Protein AF-A0A924J3D7-F1 (afdb_monomer_lite)

Structure (mmCIF, N/CA/C/O backbone):
data_AF-A0A924J3D7-F1
#
_entry.id   AF-A0A924J3D7-F1
#
loop_
_atom_site.group_PDB
_atom_site.id
_atom_site.type_symbol
_atom_site.label_atom_id
_atom_site.label_alt_id
_atom_site.label_comp_id
_atom_site.label_asym_id
_atom_site.label_entity_id
_atom_site.label_seq_id
_atom_site.pdbx_PDB_ins_code
_atom_site.Cartn_x
_atom_site.Cartn_y
_atom_site.Cartn_z
_atom_site.occupancy
_atom_site.B_iso_or_equiv
_atom_site.auth_seq_id
_atom_site.auth_comp_id
_atom_site.auth_asym_id
_atom_site.auth_atom_id
_atom_site.pdbx_PDB_model_num
ATOM 1 N N . MET A 1 1 ? 37.363 1.532 -34.385 1.00 42.88 1 MET A N 1
ATOM 2 C CA . MET A 1 1 ? 36.791 2.515 -33.432 1.00 42.88 1 MET A CA 1
ATOM 3 C C . MET A 1 1 ? 35.553 1.938 -32.715 1.00 42.88 1 MET A C 1
ATOM 5 O O . MET A 1 1 ? 34.472 2.488 -32.851 1.00 42.88 1 MET A O 1
ATOM 9 N N . SER A 1 2 ? 35.680 0.847 -31.935 1.00 48.34 2 SER A N 1
ATOM 10 C CA . SER A 1 2 ? 34.511 0.148 -31.327 1.00 48.34 2 SER A CA 1
ATOM 11 C C . SER A 1 2 ? 34.515 0.047 -29.794 1.00 48.34 2 SER A C 1
ATOM 13 O O . SER A 1 2 ? 33.622 -0.570 -29.221 1.00 48.34 2 SER A O 1
ATOM 15 N N . LYS A 1 3 ? 35.485 0.655 -29.095 1.00 47.41 3 LYS A N 1
ATOM 16 C CA . LYS A 1 3 ? 35.526 0.645 -27.616 1.00 47.41 3 LYS A CA 1
ATOM 17 C C . LYS A 1 3 ? 34.678 1.751 -26.972 1.00 47.41 3 LYS A C 1
ATOM 19 O O . LYS A 1 3 ? 34.248 1.599 -25.832 1.00 47.41 3 LYS A O 1
ATOM 24 N N . THR A 1 4 ? 34.395 2.834 -27.695 1.00 44.34 4 THR A N 1
ATOM 25 C CA . THR A 1 4 ? 33.701 4.012 -27.146 1.00 44.34 4 THR A CA 1
ATOM 26 C C . THR A 1 4 ? 32.195 3.780 -26.976 1.00 44.34 4 THR A C 1
ATOM 28 O O . THR A 1 4 ? 31.644 4.156 -25.949 1.00 44.34 4 THR A O 1
ATOM 31 N N . ILE A 1 5 ? 31.548 3.071 -27.914 1.00 50.56 5 ILE A N 1
ATOM 32 C CA . ILE A 1 5 ? 30.094 2.792 -27.891 1.00 50.56 5 ILE A CA 1
ATOM 33 C C . ILE A 1 5 ? 29.701 1.815 -26.764 1.00 50.56 5 ILE A C 1
ATOM 35 O O . ILE A 1 5 ? 28.608 1.894 -26.211 1.00 50.56 5 ILE A O 1
ATOM 39 N N . GLN A 1 6 ? 30.592 0.891 -26.393 1.00 49.78 6 GLN A N 1
ATOM 40 C CA . GLN A 1 6 ? 30.366 -0.047 -25.283 1.00 49.78 6 GLN A CA 1
ATOM 41 C C . GLN A 1 6 ? 30.396 0.672 -23.923 1.00 49.78 6 GLN A C 1
ATOM 43 O O . GLN A 1 6 ? 29.559 0.405 -23.062 1.00 49.78 6 GLN A O 1
ATOM 48 N N . ARG A 1 7 ? 31.308 1.642 -23.754 1.00 50.47 7 ARG A N 1
ATOM 49 C CA . ARG A 1 7 ? 31.399 2.469 -22.540 1.00 50.47 7 ARG A CA 1
ATOM 50 C C . ARG A 1 7 ? 30.180 3.373 -22.356 1.00 50.47 7 ARG A C 1
ATOM 52 O O . ARG A 1 7 ? 29.649 3.412 -21.253 1.00 50.47 7 ARG A O 1
ATOM 59 N N . THR A 1 8 ? 29.686 4.020 -23.413 1.00 54.16 8 THR A N 1
ATOM 60 C CA . THR A 1 8 ? 28.488 4.875 -23.323 1.00 54.16 8 THR A CA 1
ATOM 61 C C . THR A 1 8 ? 27.210 4.085 -23.052 1.00 54.16 8 THR A C 1
ATOM 63 O O . THR A 1 8 ? 26.367 4.555 -22.295 1.00 54.16 8 THR A O 1
ATOM 66 N N . LYS A 1 9 ? 27.074 2.858 -23.576 1.00 53.06 9 LYS A N 1
ATOM 67 C CA . LYS A 1 9 ? 25.951 1.966 -23.224 1.00 53.06 9 LYS A CA 1
ATOM 68 C C . LYS A 1 9 ? 25.986 1.549 -21.753 1.00 53.06 9 LYS A C 1
ATOM 70 O O . LYS A 1 9 ? 24.963 1.624 -21.081 1.00 53.06 9 LYS A O 1
ATOM 75 N N . ALA A 1 10 ? 27.154 1.162 -21.240 1.00 56.72 10 ALA A N 1
ATOM 76 C CA . ALA A 1 10 ? 27.317 0.814 -19.828 1.00 56.72 10 ALA A CA 1
ATOM 77 C C . ALA A 1 10 ? 27.065 2.019 -18.903 1.00 56.72 10 ALA A C 1
ATOM 79 O O . ALA A 1 10 ? 26.419 1.878 -17.869 1.00 56.72 10 ALA A O 1
ATOM 80 N N . GLN A 1 11 ? 27.505 3.215 -19.302 1.00 54.62 11 GLN A N 1
ATOM 81 C CA . GLN A 1 11 ? 27.241 4.458 -18.575 1.00 54.62 11 GLN A CA 1
ATOM 82 C C . GLN A 1 11 ? 25.762 4.847 -18.602 1.00 54.62 11 GLN A C 1
ATOM 84 O O . GLN A 1 11 ? 25.239 5.258 -17.575 1.00 54.62 11 GLN A O 1
ATOM 89 N N . ALA A 1 12 ? 25.068 4.667 -19.727 1.00 60.66 12 ALA A N 1
ATOM 90 C CA . ALA A 1 12 ? 23.629 4.903 -19.815 1.00 60.66 12 ALA A CA 1
ATOM 91 C C . ALA A 1 12 ? 22.835 3.913 -18.948 1.00 60.66 12 ALA A C 1
ATOM 93 O O . ALA A 1 12 ? 21.882 4.309 -18.287 1.00 60.66 12 ALA A O 1
ATOM 94 N N . ILE A 1 13 ? 23.254 2.644 -18.891 1.00 65.25 13 ILE A N 1
ATOM 95 C CA . ILE A 1 13 ? 22.653 1.641 -18.003 1.00 65.25 13 ILE A CA 1
ATOM 96 C C . ILE A 1 13 ? 22.890 2.008 -16.537 1.00 65.25 13 ILE A C 1
ATOM 98 O O . ILE A 1 13 ? 21.943 1.987 -15.764 1.00 65.25 13 ILE A O 1
ATOM 102 N N . LEU A 1 14 ? 24.110 2.397 -16.157 1.00 67.06 14 LEU A N 1
ATOM 103 C CA . LEU A 1 14 ? 24.423 2.843 -14.794 1.00 67.06 14 LEU A CA 1
ATOM 104 C C . LEU A 1 14 ? 23.693 4.139 -14.423 1.00 67.06 14 LEU A C 1
ATOM 106 O O . LEU A 1 14 ? 23.248 4.277 -13.289 1.00 67.06 14 LEU A O 1
ATOM 110 N N . PHE A 1 15 ? 23.524 5.062 -15.371 1.00 72.25 15 PHE A N 1
ATOM 111 C CA . PHE A 1 15 ? 22.752 6.287 -15.180 1.00 72.25 15 PHE A CA 1
ATOM 112 C C . PHE A 1 15 ? 21.265 5.985 -14.989 1.00 72.25 15 PHE A C 1
ATOM 114 O O . PHE A 1 15 ? 20.653 6.527 -14.078 1.00 72.25 15 PHE A O 1
ATOM 121 N N . LEU A 1 16 ? 20.694 5.072 -15.780 1.00 64.19 16 LEU A N 1
ATOM 122 C CA . LEU A 1 16 ? 19.322 4.599 -15.590 1.00 64.19 16 LEU A CA 1
ATOM 123 C C . LEU A 1 16 ? 19.167 3.847 -14.265 1.00 64.19 16 LEU A C 1
ATOM 125 O O . LEU A 1 16 ? 18.188 4.066 -13.562 1.00 64.19 16 LEU A O 1
ATOM 129 N N . LEU A 1 17 ? 20.143 3.022 -13.879 1.00 65.31 17 LEU A N 1
ATOM 130 C CA . LEU A 1 17 ? 20.141 2.328 -12.591 1.00 65.31 17 LEU A CA 1
ATOM 131 C C . LEU A 1 17 ? 20.182 3.334 -11.432 1.00 65.31 17 LEU A C 1
ATOM 133 O O . LEU A 1 17 ? 19.396 3.234 -10.495 1.00 65.31 17 LEU A O 1
ATOM 137 N N . GLY A 1 18 ? 21.053 4.340 -11.529 1.00 57.22 18 GLY A N 1
ATOM 138 C CA . GLY A 1 18 ? 21.163 5.432 -10.565 1.00 57.22 18 GLY A CA 1
ATOM 139 C C . GLY A 1 18 ? 19.895 6.281 -10.501 1.00 57.22 18 GLY A C 1
ATOM 140 O O . GLY A 1 18 ? 19.405 6.559 -9.414 1.00 57.22 18 GLY A O 1
ATOM 141 N N . ALA A 1 19 ? 19.302 6.626 -11.643 1.00 62.34 19 ALA A N 1
ATOM 142 C CA . ALA A 1 19 ? 18.056 7.383 -11.718 1.00 62.34 19 ALA A CA 1
ATOM 143 C C . ALA A 1 19 ? 16.849 6.587 -11.196 1.00 62.34 19 ALA A C 1
ATOM 145 O O . ALA A 1 19 ? 15.965 7.170 -10.581 1.00 62.34 19 ALA A O 1
ATOM 146 N N . VAL A 1 20 ? 16.816 5.263 -11.376 1.00 61.81 20 VAL A N 1
ATOM 147 C CA . VAL A 1 20 ? 15.788 4.386 -10.792 1.00 61.81 20 VAL A CA 1
ATOM 148 C C . VAL A 1 20 ? 15.975 4.247 -9.282 1.00 61.81 20 VAL A C 1
ATOM 150 O O . VAL A 1 20 ? 14.988 4.250 -8.554 1.00 61.81 20 VAL A O 1
ATOM 153 N N . LEU A 1 21 ? 17.211 4.184 -8.783 1.00 60.41 21 LEU A N 1
ATOM 154 C CA . LEU A 1 21 ? 17.486 4.151 -7.343 1.00 60.41 21 LEU A CA 1
ATOM 155 C C . LEU A 1 21 ? 17.151 5.491 -6.666 1.00 60.41 21 LEU A C 1
ATOM 157 O O . LEU A 1 21 ? 16.493 5.510 -5.627 1.00 60.41 21 LEU A O 1
ATOM 161 N N . VAL A 1 22 ? 17.531 6.615 -7.280 1.00 55.00 22 VAL A N 1
ATOM 162 C CA . VAL A 1 22 ? 17.249 7.972 -6.774 1.00 55.00 22 VAL A CA 1
ATOM 163 C C . VAL A 1 22 ? 15.767 8.339 -6.952 1.00 55.00 22 VAL A C 1
ATOM 165 O O . VAL A 1 22 ? 15.145 8.878 -6.039 1.00 55.00 22 VAL A O 1
ATOM 168 N N . GLY A 1 23 ? 15.154 7.980 -8.081 1.00 49.12 23 GLY A N 1
ATOM 169 C CA . GLY A 1 23 ? 13.713 8.113 -8.317 1.00 49.12 23 GLY A CA 1
ATOM 170 C C . GLY A 1 23 ? 12.875 7.169 -7.449 1.00 49.12 23 GLY A C 1
ATOM 171 O O . GLY A 1 23 ? 11.779 7.532 -7.030 1.00 49.12 23 GLY A O 1
ATOM 172 N N . GLY A 1 24 ? 13.411 5.999 -7.095 1.00 48.59 24 GLY A N 1
ATOM 173 C CA . GLY A 1 24 ? 12.821 5.065 -6.137 1.00 48.59 24 GLY A CA 1
ATOM 174 C C . GLY A 1 24 ? 12.789 5.616 -4.711 1.00 48.59 24 GLY A C 1
ATOM 175 O O . GLY A 1 24 ? 11.835 5.349 -3.985 1.00 48.59 24 GLY A O 1
ATOM 176 N N . ALA A 1 25 ? 13.763 6.451 -4.333 1.00 49.59 25 ALA A N 1
ATOM 177 C CA . ALA A 1 25 ? 13.761 7.152 -3.050 1.00 49.59 25 ALA A CA 1
ATOM 178 C C . ALA A 1 25 ? 12.709 8.278 -2.994 1.00 49.59 25 ALA A C 1
ATOM 180 O O . ALA A 1 25 ? 12.075 8.468 -1.961 1.00 49.59 25 ALA A O 1
ATOM 181 N N . LEU A 1 26 ? 12.448 8.981 -4.103 1.00 44.66 26 LEU A N 1
ATOM 182 C CA . LEU A 1 26 ? 11.374 9.987 -4.172 1.00 44.66 26 LEU A CA 1
ATOM 183 C C . LEU A 1 26 ? 9.975 9.367 -4.326 1.00 44.66 26 LEU A C 1
ATOM 185 O O . LEU A 1 26 ? 9.010 9.922 -3.806 1.00 44.66 26 LEU A O 1
ATOM 189 N N . GLY A 1 27 ? 9.863 8.189 -4.948 1.00 42.62 27 GLY A N 1
ATOM 190 C CA . GLY A 1 27 ? 8.647 7.367 -4.912 1.00 42.62 27 GLY A CA 1
ATOM 191 C C . GLY A 1 27 ? 8.327 6.820 -3.514 1.00 42.62 27 GLY A C 1
ATOM 192 O O . GLY A 1 27 ? 7.166 6.593 -3.196 1.00 42.62 27 GLY A O 1
ATOM 193 N N . PHE A 1 28 ? 9.338 6.683 -2.651 1.00 43.88 28 PHE A N 1
ATOM 194 C CA . PHE A 1 28 ? 9.190 6.328 -1.234 1.00 43.88 28 PHE A CA 1
ATOM 195 C C . PHE A 1 28 ? 8.713 7.499 -0.356 1.00 43.88 28 PHE A C 1
ATOM 197 O O . PHE A 1 28 ? 8.136 7.281 0.708 1.00 43.88 28 PHE A O 1
ATOM 204 N N . SER A 1 29 ? 8.926 8.740 -0.802 1.00 43.28 29 SER A N 1
ATOM 205 C CA . SER A 1 29 ? 8.598 9.959 -0.048 1.00 43.28 29 SER A CA 1
ATOM 206 C C . SER A 1 29 ? 7.192 10.496 -0.317 1.00 43.28 29 SER A C 1
ATOM 208 O O . SER A 1 29 ? 6.758 11.424 0.368 1.00 43.28 29 SER A O 1
ATOM 210 N N . ALA A 1 30 ? 6.430 9.890 -1.237 1.00 37.78 30 ALA A N 1
ATOM 211 C CA . ALA A 1 30 ? 4.976 10.053 -1.301 1.00 37.78 30 ALA A CA 1
ATOM 212 C C . ALA A 1 30 ? 4.316 9.245 -0.166 1.00 37.78 30 ALA A C 1
ATOM 214 O O . ALA A 1 30 ? 3.534 8.318 -0.357 1.00 37.78 30 ALA A O 1
ATOM 215 N N . ASN A 1 31 ? 4.694 9.597 1.059 1.00 43.84 31 ASN A N 1
ATOM 216 C CA . ASN A 1 31 ? 4.159 9.084 2.299 1.00 43.84 31 ASN A CA 1
ATOM 217 C C . ASN A 1 31 ? 2.689 9.497 2.429 1.00 43.84 31 ASN A C 1
ATOM 219 O O . ASN A 1 31 ? 2.398 10.606 2.872 1.00 43.84 31 ASN A O 1
ATOM 223 N N . ARG A 1 32 ? 1.786 8.607 2.011 1.00 38.66 32 ARG A N 1
ATOM 224 C CA . ARG A 1 32 ? 0.445 8.356 2.571 1.00 38.66 32 ARG A CA 1
ATOM 225 C C . ARG A 1 32 ? -0.202 7.265 1.721 1.00 38.66 32 ARG A C 1
ATOM 227 O O . ARG A 1 32 ? -0.990 7.597 0.849 1.00 38.66 32 ARG A O 1
ATOM 234 N N . THR A 1 33 ? 0.195 6.003 1.927 1.00 41.72 33 THR A N 1
ATOM 235 C CA . THR A 1 33 ? -0.551 4.757 1.588 1.00 41.72 33 THR A CA 1
ATOM 236 C C . THR A 1 33 ? 0.381 3.538 1.476 1.00 41.72 33 THR A C 1
ATOM 238 O O . THR A 1 33 ? 0.298 2.745 0.547 1.00 41.72 33 THR A O 1
ATOM 241 N N . PHE A 1 34 ? 1.228 3.276 2.476 1.00 39.44 34 PHE A N 1
ATOM 242 C CA . PHE A 1 34 ? 1.951 1.989 2.548 1.00 39.44 34 PHE A CA 1
ATOM 243 C C . PHE A 1 34 ? 1.041 0.758 2.788 1.00 39.44 34 PHE A C 1
ATOM 245 O O . PHE A 1 34 ? 1.539 -0.346 2.983 1.00 39.44 34 PHE A O 1
ATOM 252 N N . ASP A 1 35 ? -0.286 0.922 2.745 1.00 42.75 35 ASP A N 1
ATOM 253 C CA . ASP A 1 35 ? -1.274 -0.160 2.849 1.00 42.75 35 ASP A CA 1
ATOM 254 C C . ASP A 1 35 ? -2.172 -0.271 1.598 1.00 42.75 35 ASP A C 1
ATOM 256 O O . ASP A 1 35 ? -3.056 -1.126 1.534 1.00 42.75 35 ASP A O 1
ATOM 260 N N . GLN A 1 36 ? -1.938 0.555 0.570 1.00 42.16 36 GLN A N 1
ATOM 261 C CA . GLN A 1 36 ? -2.616 0.407 -0.712 1.00 42.16 36 GLN A CA 1
ATOM 262 C C . GLN A 1 36 ? -1.772 -0.536 -1.560 1.00 42.16 36 GLN A C 1
ATOM 264 O O . GLN A 1 36 ? -0.812 -0.143 -2.216 1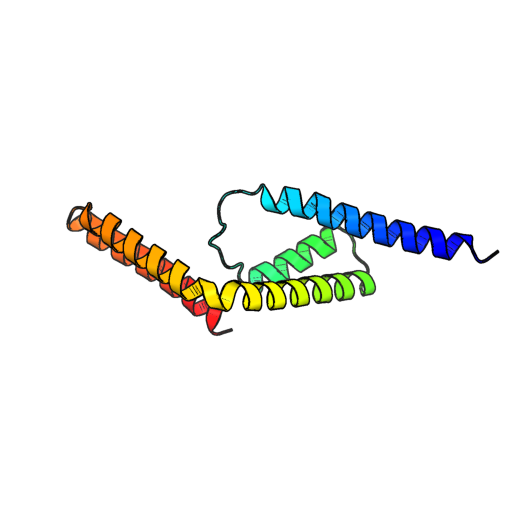.00 42.16 36 GLN 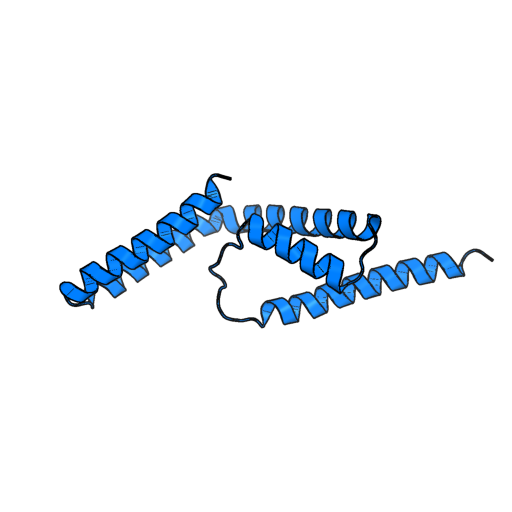A O 1
ATOM 269 N N . ARG A 1 37 ? -2.107 -1.827 -1.482 1.00 48.25 37 ARG A N 1
ATOM 270 C CA . ARG A 1 37 ? -1.728 -2.807 -2.502 1.00 48.25 37 ARG A CA 1
ATOM 271 C C . ARG A 1 37 ? -2.153 -2.205 -3.842 1.00 48.25 37 ARG A C 1
ATOM 273 O O . ARG A 1 37 ? -3.344 -2.192 -4.141 1.00 48.25 37 ARG A O 1
ATOM 280 N N . GLU A 1 38 ? -1.213 -1.601 -4.566 1.00 47.88 38 GLU A N 1
ATOM 281 C CA . GLU A 1 38 ? -1.515 -0.930 -5.827 1.00 47.88 38 GLU A CA 1
ATOM 282 C C . GLU A 1 38 ? -2.205 -1.940 -6.744 1.00 47.88 38 GLU A C 1
ATOM 284 O O . GLU A 1 38 ? -1.703 -3.046 -6.965 1.00 47.88 38 GLU A O 1
ATOM 289 N N . GLN A 1 39 ? -3.403 -1.587 -7.209 1.00 48.69 39 GLN A N 1
ATOM 290 C CA . GLN A 1 39 ? -4.228 -2.472 -8.020 1.00 48.69 39 GLN A CA 1
ATOM 291 C C . GLN A 1 39 ? -3.431 -2.933 -9.251 1.00 48.69 39 GLN A C 1
ATOM 293 O O . GLN A 1 39 ? -2.680 -2.135 -9.806 1.00 48.69 39 GLN A O 1
ATOM 298 N N . PRO A 1 40 ? -3.632 -4.149 -9.786 1.00 47.91 40 PRO A N 1
ATOM 299 C CA . PRO A 1 40 ? -3.005 -4.555 -11.048 1.00 47.91 40 PRO A CA 1
ATOM 300 C C . PRO A 1 40 ? -3.309 -3.583 -12.206 1.00 47.91 40 PRO A C 1
ATOM 302 O O . PRO A 1 40 ? -2.460 -3.339 -13.063 1.00 47.91 40 PRO A O 1
ATOM 305 N N . GLN A 1 41 ? -4.504 -2.974 -12.200 1.00 48.09 41 GLN A N 1
ATOM 306 C CA . GLN A 1 41 ? -4.915 -1.945 -13.165 1.00 48.09 41 GLN A CA 1
ATOM 307 C C . GLN A 1 41 ? -4.193 -0.603 -12.938 1.00 48.09 41 GLN A C 1
ATOM 309 O O . GLN A 1 41 ? -3.810 0.065 -13.903 1.00 48.09 41 GLN A O 1
ATOM 314 N N . ASP A 1 42 ? -3.927 -0.240 -11.680 1.00 59.00 42 ASP A N 1
ATOM 315 C CA . ASP A 1 42 ? -3.139 0.943 -11.325 1.00 59.00 42 ASP A CA 1
ATOM 316 C C . ASP A 1 42 ? -1.651 0.736 -11.575 1.00 59.00 42 ASP A C 1
ATOM 318 O O . ASP A 1 42 ? -0.995 1.640 -12.067 1.00 59.00 42 ASP A O 1
ATOM 322 N N . MET A 1 43 ? -1.119 -0.460 -11.348 1.00 59.19 43 MET A N 1
ATOM 323 C CA . MET A 1 43 ? 0.270 -0.809 -11.627 1.00 59.19 43 MET A CA 1
ATOM 324 C C . MET A 1 43 ? 0.550 -0.807 -13.126 1.00 59.19 43 MET A C 1
ATOM 326 O O . MET A 1 43 ? 1.504 -0.171 -13.561 1.00 59.19 43 MET A O 1
ATOM 330 N N . ALA A 1 44 ? -0.290 -1.449 -13.945 1.00 65.69 44 ALA A N 1
ATOM 331 C CA . ALA A 1 44 ? -0.128 -1.424 -15.399 1.00 65.69 44 ALA A CA 1
ATOM 332 C C . ALA A 1 44 ? -0.277 0.000 -15.961 1.00 65.69 44 ALA A C 1
ATOM 334 O O . ALA A 1 44 ? 0.506 0.419 -16.818 1.00 65.69 44 ALA A O 1
ATOM 335 N N . SER A 1 45 ? -1.233 0.781 -15.445 1.00 70.25 45 SER A N 1
ATOM 336 C CA . SER A 1 45 ? -1.400 2.178 -15.855 1.00 70.25 45 SER A CA 1
ATOM 337 C C . SER A 1 45 ? -0.277 3.083 -15.334 1.00 70.25 45 SER A C 1
ATOM 339 O O . SER A 1 45 ? 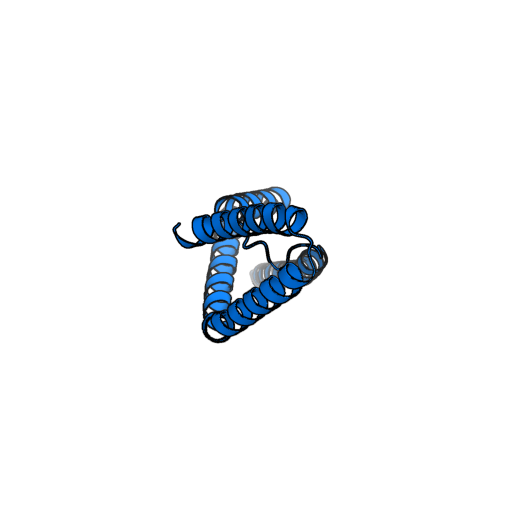0.164 3.965 -16.063 1.00 70.25 45 SER A O 1
ATOM 341 N N . SER A 1 46 ? 0.269 2.839 -14.144 1.00 72.75 46 SER A N 1
ATOM 342 C CA . SER A 1 46 ? 1.420 3.554 -13.578 1.00 72.75 46 SER A CA 1
ATOM 343 C C . SER A 1 46 ? 2.717 3.212 -14.299 1.00 72.75 46 SER A C 1
ATOM 345 O O . SER A 1 46 ? 3.473 4.123 -14.628 1.00 72.75 46 SER A O 1
ATOM 347 N N . ARG A 1 47 ? 2.950 1.939 -14.639 1.00 79.38 47 ARG A N 1
ATOM 348 C CA . ARG A 1 47 ? 4.074 1.503 -15.481 1.00 79.38 47 ARG A CA 1
ATOM 349 C C . ARG A 1 47 ? 3.989 2.126 -16.866 1.00 79.38 47 ARG A C 1
ATOM 351 O O . ARG A 1 47 ? 4.984 2.658 -17.346 1.00 79.38 47 ARG A O 1
ATOM 358 N N . LYS A 1 48 ? 2.797 2.143 -17.474 1.00 77.31 48 LYS A N 1
ATOM 359 C CA . LYS A 1 48 ? 2.554 2.819 -18.754 1.00 77.31 48 LYS A CA 1
ATOM 360 C C . LYS A 1 48 ? 2.819 4.324 -18.649 1.00 77.31 48 LYS A C 1
ATOM 362 O O . LYS A 1 48 ? 3.595 4.840 -19.442 1.00 77.31 48 LYS A O 1
ATOM 367 N N . ARG A 1 49 ? 2.261 5.011 -17.644 1.00 79.56 49 ARG A N 1
ATOM 368 C CA . ARG A 1 49 ? 2.495 6.446 -17.391 1.00 79.56 49 ARG A CA 1
ATOM 369 C C . ARG A 1 49 ? 3.977 6.759 -17.190 1.00 79.56 49 ARG A C 1
ATOM 371 O O . ARG A 1 49 ? 4.468 7.739 -17.738 1.00 79.56 49 ARG A O 1
ATOM 378 N N . LEU A 1 50 ? 4.692 5.930 -16.432 1.00 78.44 50 LEU A N 1
ATOM 379 C CA . LEU A 1 50 ? 6.129 6.067 -16.205 1.00 78.44 50 LEU A CA 1
ATOM 380 C C . LEU A 1 50 ? 6.920 5.855 -17.500 1.00 78.44 50 LEU A C 1
ATOM 382 O O . LEU A 1 50 ? 7.789 6.657 -17.826 1.00 78.44 50 LEU A O 1
ATOM 386 N N . ALA A 1 51 ? 6.597 4.804 -18.251 1.00 83.69 51 ALA A N 1
ATOM 387 C CA . ALA A 1 51 ? 7.239 4.493 -19.519 1.00 83.69 51 ALA A CA 1
ATOM 388 C C . ALA A 1 51 ? 6.999 5.569 -20.585 1.00 83.69 51 ALA A C 1
ATOM 390 O O . ALA A 1 51 ? 7.906 5.865 -21.359 1.00 83.69 51 ALA A O 1
ATOM 391 N N . ASP A 1 52 ? 5.797 6.143 -20.623 1.00 85.88 52 ASP A N 1
ATOM 392 C CA . ASP A 1 52 ? 5.436 7.235 -21.524 1.00 85.88 52 ASP A CA 1
ATOM 393 C C . ASP A 1 52 ? 6.142 8.535 -21.105 1.00 85.88 52 ASP A C 1
ATOM 395 O O . ASP A 1 52 ? 6.749 9.191 -21.942 1.00 85.88 52 ASP A O 1
ATOM 399 N N . ARG A 1 53 ? 6.169 8.860 -19.804 1.00 84.25 53 ARG A N 1
ATOM 400 C CA . ARG A 1 53 ? 6.855 10.050 -19.267 1.00 84.25 53 ARG A CA 1
ATOM 401 C C . ARG A 1 53 ? 8.375 10.020 -19.450 1.00 84.25 53 ARG A C 1
ATOM 403 O O . ARG A 1 53 ? 8.988 11.074 -19.569 1.00 84.25 53 ARG A O 1
ATOM 410 N N . LEU A 1 54 ? 8.979 8.836 -19.414 1.00 87.06 54 LEU A N 1
ATOM 411 C CA . LEU A 1 54 ? 10.413 8.636 -19.647 1.00 87.06 54 LEU A CA 1
ATOM 412 C C . LEU A 1 54 ? 10.739 8.348 -21.119 1.00 87.06 54 LEU A C 1
ATOM 414 O O . LEU A 1 54 ? 11.891 8.047 -21.426 1.00 87.06 54 LEU A O 1
ATOM 418 N N . GLU A 1 55 ? 9.733 8.388 -21.999 1.00 91.56 55 GLU A N 1
ATOM 419 C CA . GLU A 1 55 ? 9.869 8.143 -23.439 1.00 91.56 55 GLU A CA 1
ATOM 420 C C . GLU A 1 55 ? 10.618 6.834 -23.753 1.00 91.56 55 GLU A C 1
ATOM 422 O O . GLU A 1 55 ? 11.441 6.739 -24.663 1.00 91.56 55 GLU A O 1
ATOM 427 N N . LEU A 1 56 ? 10.340 5.782 -22.973 1.00 88.81 56 LEU A N 1
ATOM 428 C CA . LEU A 1 56 ? 11.061 4.517 -23.077 1.00 88.81 56 LEU A CA 1
ATOM 429 C C . LEU A 1 56 ? 10.768 3.815 -24.405 1.00 88.81 56 LEU A C 1
ATOM 431 O O . LEU A 1 56 ? 9.607 3.597 -24.776 1.00 88.81 56 LEU A O 1
ATOM 435 N N . THR A 1 57 ? 11.828 3.338 -25.057 1.00 91.19 57 THR A N 1
ATOM 436 C CA . THR A 1 57 ? 11.729 2.437 -26.213 1.00 91.19 57 THR A CA 1
ATOM 437 C C . THR A 1 57 ? 11.072 1.109 -25.828 1.00 91.19 57 THR A C 1
ATOM 439 O O . THR A 1 57 ? 11.117 0.684 -24.673 1.00 91.19 57 THR A O 1
ATOM 442 N N . MET A 1 58 ? 10.529 0.373 -26.803 1.00 89.56 58 MET A N 1
ATOM 443 C CA . MET A 1 58 ? 9.919 -0.947 -26.556 1.00 89.56 58 MET A CA 1
ATOM 444 C C . MET A 1 58 ? 10.870 -1.952 -25.887 1.00 89.56 58 MET A C 1
ATOM 446 O O . MET A 1 58 ? 10.433 -2.818 -25.131 1.00 89.56 58 MET A O 1
ATOM 450 N N . ALA A 1 59 ? 12.176 -1.858 -26.149 1.00 88.31 59 ALA A N 1
ATOM 451 C CA . ALA A 1 59 ? 13.170 -2.693 -25.480 1.00 88.31 59 ALA A CA 1
ATOM 452 C C . ALA A 1 59 ? 13.346 -2.301 -24.001 1.00 88.31 59 ALA A C 1
ATOM 454 O O . ALA A 1 59 ? 13.377 -3.174 -23.138 1.00 88.31 59 ALA A O 1
ATOM 455 N N . GLN A 1 60 ? 13.402 -0.999 -23.698 1.00 86.31 60 GLN A N 1
ATOM 456 C CA . GLN A 1 60 ? 13.507 -0.493 -22.324 1.00 86.31 60 GLN A CA 1
ATOM 457 C C . GLN A 1 60 ? 12.238 -0.753 -21.507 1.00 86.31 60 GLN A C 1
ATOM 459 O O . GLN A 1 60 ? 12.344 -1.074 -20.329 1.00 86.31 60 GLN A O 1
ATOM 464 N N . ARG A 1 61 ? 11.054 -0.675 -22.125 1.00 88.50 61 ARG A N 1
ATOM 465 C CA . ARG A 1 61 ? 9.783 -1.020 -21.468 1.00 88.50 61 ARG A CA 1
ATOM 466 C C . ARG A 1 61 ? 9.758 -2.476 -21.019 1.00 88.50 61 ARG A C 1
ATOM 468 O O . ARG A 1 61 ? 9.549 -2.735 -19.844 1.00 88.50 61 ARG A O 1
ATOM 475 N N . ARG A 1 62 ? 10.097 -3.407 -21.919 1.00 88.31 62 ARG A N 1
ATOM 476 C CA . ARG A 1 62 ? 10.186 -4.839 -21.584 1.00 88.31 62 ARG A CA 1
ATOM 477 C C . ARG A 1 62 ? 11.196 -5.123 -20.472 1.00 88.31 62 ARG A C 1
ATOM 479 O O . ARG A 1 62 ? 10.934 -5.951 -19.608 1.00 88.31 62 ARG A O 1
ATOM 486 N N . MET A 1 63 ? 12.334 -4.427 -20.482 1.00 86.75 63 MET A N 1
ATOM 487 C CA . MET A 1 63 ? 13.323 -4.522 -19.405 1.00 86.75 63 MET A CA 1
ATOM 488 C C . MET A 1 63 ? 12.750 -4.026 -18.068 1.00 86.75 63 MET A C 1
ATOM 490 O O . MET A 1 63 ? 12.890 -4.703 -17.054 1.00 86.75 63 MET A O 1
ATOM 494 N N . LEU A 1 64 ? 12.094 -2.861 -18.065 1.00 84.88 64 LEU A N 1
ATOM 495 C CA . LEU A 1 64 ? 11.474 -2.286 -16.871 1.00 84.88 64 LEU A CA 1
ATOM 496 C C . LEU A 1 64 ? 10.399 -3.213 -16.293 1.00 84.88 64 LEU A C 1
ATOM 498 O O . LEU A 1 64 ? 10.412 -3.465 -15.091 1.00 84.88 64 LEU A O 1
ATOM 502 N N . ASP A 1 65 ? 9.515 -3.745 -17.138 1.00 85.81 65 ASP A N 1
ATOM 503 C CA . ASP A 1 65 ? 8.465 -4.674 -16.715 1.00 85.81 65 ASP A CA 1
ATOM 504 C C . ASP A 1 65 ? 9.068 -5.915 -16.044 1.00 85.81 65 ASP A C 1
ATOM 506 O O . ASP A 1 65 ? 8.698 -6.240 -14.917 1.00 85.81 65 ASP A O 1
ATOM 510 N N . SER A 1 66 ? 10.089 -6.521 -16.663 1.00 86.81 66 SER A N 1
ATOM 511 C CA . SER A 1 66 ? 10.790 -7.681 -16.099 1.00 86.81 66 SER A CA 1
ATOM 512 C C . SER A 1 66 ? 11.411 -7.394 -14.729 1.00 86.81 66 SER A C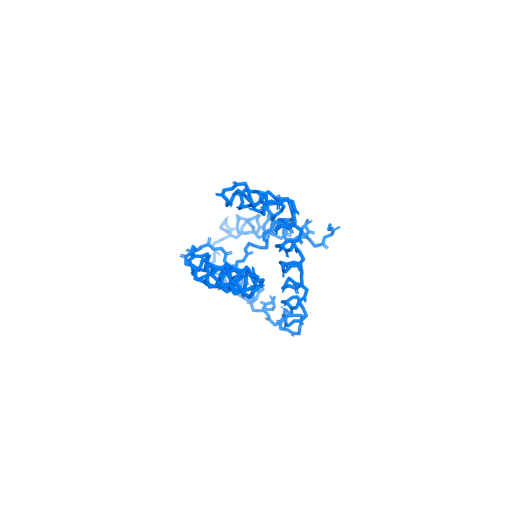 1
ATOM 514 O O . SER A 1 66 ? 11.311 -8.225 -13.827 1.00 86.81 66 SER A O 1
ATOM 516 N N . ILE A 1 67 ? 12.051 -6.232 -14.553 1.00 86.38 67 ILE A N 1
ATOM 517 C CA . ILE A 1 67 ? 12.673 -5.846 -13.276 1.00 86.38 67 ILE A CA 1
ATOM 518 C C . ILE A 1 67 ? 11.606 -5.658 -12.193 1.00 86.38 67 ILE A C 1
ATOM 520 O O . ILE A 1 67 ? 11.787 -6.083 -11.050 1.00 86.38 67 ILE A O 1
ATOM 524 N N . LEU A 1 68 ? 10.496 -4.999 -12.531 1.00 85.56 68 LEU A N 1
ATOM 525 C CA . LEU A 1 68 ? 9.423 -4.727 -11.579 1.00 85.56 68 LEU A CA 1
ATOM 526 C C . LEU A 1 68 ? 8.683 -6.003 -11.170 1.00 85.56 68 LEU A C 1
ATOM 528 O O . LEU A 1 68 ? 8.349 -6.145 -9.993 1.00 85.56 68 LEU A O 1
ATOM 532 N N . ASP A 1 69 ? 8.474 -6.931 -12.103 1.00 85.38 69 ASP A N 1
ATOM 533 C CA . ASP A 1 69 ? 7.852 -8.226 -11.827 1.00 85.38 69 ASP A CA 1
ATOM 534 C C . ASP A 1 69 ? 8.741 -9.087 -10.927 1.00 85.38 69 ASP A C 1
ATOM 536 O O . ASP A 1 69 ? 8.287 -9.572 -9.888 1.00 85.38 69 ASP A O 1
ATOM 540 N N . GLU A 1 70 ? 10.036 -9.186 -11.237 1.00 86.06 70 GLU A N 1
ATOM 541 C CA . GLU A 1 70 ? 10.994 -9.898 -10.391 1.00 86.06 70 GLU A CA 1
ATOM 542 C C . GLU A 1 70 ? 11.068 -9.291 -8.982 1.00 86.06 70 GLU A C 1
ATOM 544 O O . GLU A 1 70 ? 11.062 -10.010 -7.976 1.00 86.06 70 GLU A O 1
ATOM 549 N N . ARG A 1 71 ? 11.093 -7.955 -8.882 1.00 86.00 71 ARG A N 1
ATOM 550 C CA . ARG A 1 71 ? 11.055 -7.261 -7.590 1.00 86.00 71 ARG A CA 1
ATOM 551 C C . ARG A 1 71 ? 9.799 -7.627 -6.809 1.00 86.00 71 ARG A C 1
ATOM 553 O O . ARG A 1 71 ? 9.885 -7.827 -5.595 1.00 86.00 71 ARG A O 1
ATOM 560 N N . ASN A 1 72 ? 8.642 -7.660 -7.467 1.00 81.75 72 ASN A N 1
ATOM 561 C CA . ASN A 1 72 ? 7.367 -7.948 -6.822 1.00 81.75 72 ASN A CA 1
ATOM 562 C C . ASN A 1 72 ? 7.328 -9.377 -6.264 1.00 81.75 72 ASN A C 1
ATOM 564 O O . ASN A 1 72 ? 6.967 -9.568 -5.103 1.00 81.75 72 ASN A O 1
ATOM 568 N N . GLU A 1 73 ? 7.791 -10.363 -7.034 1.00 84.56 73 GLU A N 1
ATOM 569 C CA . GLU A 1 73 ? 7.861 -11.759 -6.583 1.00 84.56 73 GLU A CA 1
ATOM 570 C C . GLU A 1 73 ? 8.833 -11.951 -5.414 1.00 84.56 73 GLU A C 1
ATOM 572 O O . GLU A 1 73 ? 8.508 -12.605 -4.415 1.00 84.56 73 GLU A O 1
ATOM 577 N N . ARG A 1 74 ? 10.005 -11.304 -5.468 1.00 83.62 74 ARG A N 1
ATOM 578 C CA . ARG A 1 74 ? 10.952 -11.307 -4.343 1.00 83.62 74 ARG A CA 1
ATOM 579 C C . ARG A 1 74 ? 10.330 -10.683 -3.096 1.00 83.62 74 ARG A C 1
ATOM 581 O O . ARG A 1 74 ? 10.427 -11.252 -2.012 1.00 83.62 74 ARG A O 1
ATOM 588 N N . MET A 1 75 ? 9.640 -9.552 -3.240 1.00 79.38 75 MET A N 1
ATOM 589 C CA . MET A 1 75 ? 8.956 -8.892 -2.127 1.00 79.38 75 MET A CA 1
ATOM 590 C C . MET A 1 75 ? 7.848 -9.772 -1.533 1.00 79.38 75 MET A C 1
ATOM 592 O O . MET A 1 75 ? 7.749 -9.903 -0.314 1.00 79.38 75 MET A O 1
ATOM 596 N N . LYS A 1 76 ? 7.036 -10.418 -2.377 1.00 81.62 76 LYS A N 1
ATOM 597 C CA . LYS A 1 76 ? 5.990 -11.356 -1.948 1.00 81.62 76 LYS A CA 1
ATOM 598 C C . LYS A 1 76 ? 6.580 -12.504 -1.135 1.00 81.62 76 LYS A C 1
ATOM 600 O O . LYS A 1 76 ? 6.065 -12.801 -0.061 1.00 81.62 76 LYS A O 1
ATOM 605 N N . THR A 1 77 ? 7.678 -13.083 -1.611 1.00 88.19 77 THR A N 1
ATOM 606 C CA . THR A 1 77 ? 8.391 -14.177 -0.936 1.00 88.19 77 THR A CA 1
ATOM 607 C C . THR A 1 77 ? 8.946 -13.741 0.419 1.00 88.19 77 THR A C 1
ATOM 609 O O . THR A 1 77 ? 8.732 -14.420 1.420 1.00 88.19 77 THR A O 1
ATOM 612 N N . LEU A 1 78 ? 9.602 -12.579 0.479 1.00 90.19 78 LEU A N 1
ATOM 613 C CA . LEU A 1 78 ? 10.173 -12.040 1.718 1.00 90.19 78 LEU A CA 1
ATOM 614 C C . LEU A 1 78 ? 9.102 -11.701 2.761 1.00 90.19 78 LEU A C 1
ATOM 616 O O . LEU A 1 78 ? 9.307 -11.914 3.955 1.00 90.19 78 LEU A O 1
ATOM 620 N N . LEU A 1 79 ? 7.954 -11.181 2.319 1.00 84.12 79 LEU A N 1
ATOM 621 C CA . LEU A 1 79 ? 6.871 -10.787 3.216 1.00 84.12 79 LEU A CA 1
ATOM 622 C C . LEU A 1 79 ? 5.957 -11.951 3.616 1.00 84.12 79 LEU A C 1
ATOM 624 O O . LEU A 1 79 ? 5.329 -11.873 4.670 1.00 84.12 79 LEU A O 1
ATOM 628 N N . ALA A 1 80 ? 5.872 -13.023 2.823 1.00 87.50 80 ALA A N 1
ATOM 629 C CA . ALA A 1 80 ? 5.027 -14.189 3.097 1.00 87.50 80 ALA A CA 1
ATOM 630 C C . ALA A 1 80 ? 5.080 -14.690 4.558 1.00 87.50 80 ALA A C 1
ATOM 632 O O . ALA A 1 80 ? 4.012 -14.817 5.160 1.00 87.50 80 ALA A O 1
ATOM 633 N N . PRO A 1 81 ? 6.255 -14.902 5.185 1.00 90.56 81 PRO A N 1
ATOM 634 C CA . PRO A 1 81 ? 6.318 -15.397 6.563 1.00 90.56 81 PRO A CA 1
ATOM 635 C C . PRO A 1 81 ? 5.873 -14.378 7.623 1.00 90.56 81 PRO A C 1
ATOM 637 O O . PRO A 1 81 ? 5.497 -14.767 8.729 1.00 90.56 81 PRO A O 1
ATOM 640 N N . VAL A 1 82 ? 5.926 -13.075 7.332 1.00 89.88 82 VAL A N 1
ATOM 641 C CA . VAL A 1 82 ? 5.554 -12.017 8.290 1.00 89.88 82 VAL A CA 1
ATOM 642 C C . VAL A 1 82 ? 4.132 -11.501 8.091 1.00 89.88 82 VAL A C 1
ATOM 644 O O . VAL A 1 82 ? 3.557 -10.964 9.037 1.00 89.88 82 VAL A O 1
ATOM 647 N N . ARG A 1 83 ? 3.530 -11.718 6.914 1.00 84.94 83 ARG A N 1
ATOM 648 C CA . ARG A 1 83 ? 2.144 -11.334 6.598 1.00 84.94 83 ARG A CA 1
ATOM 649 C C . ARG A 1 83 ? 1.137 -11.755 7.678 1.00 84.94 83 ARG A C 1
ATOM 651 O O . ARG A 1 83 ? 0.435 -10.868 8.152 1.00 84.94 83 ARG A O 1
ATOM 658 N N . PRO A 1 84 ? 1.118 -13.011 8.177 1.00 88.88 84 PRO A N 1
ATOM 659 C CA . PRO A 1 84 ? 0.152 -13.405 9.205 1.00 88.88 84 PRO A CA 1
ATOM 660 C C . PRO A 1 84 ? 0.279 -12.599 10.503 1.00 88.88 84 PRO A C 1
ATOM 662 O O . PRO A 1 84 ? -0.717 -12.288 11.154 1.00 88.88 84 PRO A O 1
ATOM 665 N N . ARG A 1 85 ? 1.510 -12.228 10.885 1.00 85.88 85 ARG A N 1
ATOM 666 C CA . ARG A 1 85 ? 1.762 -11.411 12.082 1.00 85.88 85 ARG A CA 1
ATOM 667 C C . ARG A 1 85 ? 1.285 -9.975 11.888 1.00 85.88 85 ARG A C 1
ATOM 669 O O . ARG A 1 85 ? 0.679 -9.412 12.794 1.00 85.88 85 ARG A O 1
ATOM 676 N N . LEU A 1 86 ? 1.526 -9.406 10.706 1.00 83.56 86 LEU A N 1
ATOM 677 C CA . LEU A 1 86 ? 1.025 -8.079 10.343 1.00 83.56 86 LEU A CA 1
ATOM 678 C C . LEU A 1 86 ? -0.506 -8.051 10.329 1.00 83.56 86 LEU A C 1
ATOM 680 O O . LEU A 1 86 ? -1.101 -7.141 10.899 1.00 83.56 86 LEU A O 1
ATOM 684 N N . ASP A 1 87 ? -1.142 -9.066 9.746 1.00 85.81 87 ASP A N 1
ATOM 685 C CA . ASP A 1 87 ? -2.601 -9.171 9.711 1.00 85.81 87 ASP A CA 1
ATOM 686 C C . ASP A 1 87 ? -3.175 -9.293 11.127 1.00 85.81 87 ASP A C 1
ATOM 688 O O . ASP A 1 87 ? -4.115 -8.583 11.482 1.00 85.81 87 ASP A O 1
ATOM 692 N N . SER A 1 88 ? -2.544 -10.102 11.981 1.00 87.00 88 SER A N 1
ATOM 693 C CA . SER A 1 88 ? -2.931 -10.244 13.390 1.00 87.00 88 SER A CA 1
ATOM 694 C C . SER A 1 88 ? -2.848 -8.912 14.144 1.00 87.00 88 SER A C 1
ATOM 696 O O . SER A 1 88 ? -3.780 -8.547 14.862 1.00 87.00 88 SER A O 1
ATOM 698 N N . LEU A 1 89 ? -1.770 -8.147 13.942 1.00 88.94 89 LEU A N 1
ATOM 699 C CA . LEU A 1 89 ? -1.608 -6.819 14.537 1.00 88.94 89 LEU A CA 1
ATOM 700 C C . LEU A 1 89 ? -2.693 -5.846 14.055 1.00 88.94 89 LEU A C 1
ATOM 702 O O . LEU A 1 89 ? -3.264 -5.106 14.859 1.00 88.94 89 LEU A O 1
ATOM 706 N N . ARG A 1 90 ? -3.024 -5.873 12.759 1.00 86.81 90 ARG A N 1
ATOM 707 C CA . ARG A 1 90 ? -4.106 -5.057 12.186 1.00 86.81 90 ARG A CA 1
ATOM 708 C C . ARG A 1 90 ? -5.461 -5.409 12.796 1.00 86.81 90 ARG A C 1
ATOM 710 O O . ARG A 1 90 ? -6.215 -4.500 13.140 1.00 86.81 90 ARG A O 1
ATOM 717 N N . PHE A 1 91 ? -5.780 -6.696 12.948 1.00 88.69 91 PHE A N 1
ATOM 718 C CA . PHE A 1 91 ? -7.033 -7.129 13.574 1.00 88.69 91 PHE A CA 1
ATOM 719 C C . PHE A 1 91 ? -7.113 -6.715 15.044 1.00 88.69 91 PHE A C 1
ATOM 721 O O . PHE A 1 91 ? -8.140 -6.182 15.465 1.00 88.69 91 PHE A O 1
ATOM 728 N N . A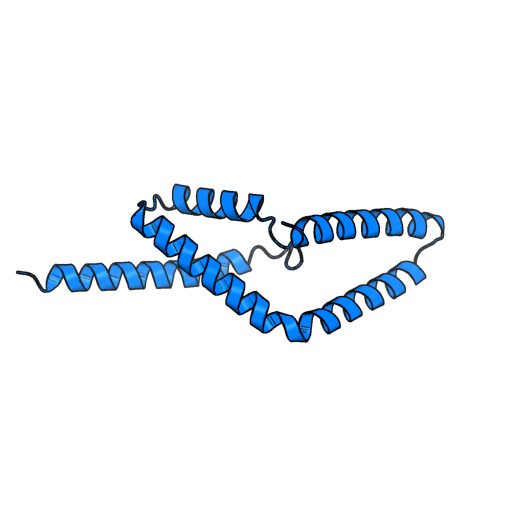LA A 1 92 ? -6.023 -6.877 15.798 1.00 89.06 92 ALA A N 1
ATOM 729 C CA . ALA A 1 92 ? -5.957 -6.446 17.190 1.00 89.06 92 ALA A CA 1
ATOM 730 C C . ALA A 1 92 ? -6.188 -4.932 17.324 1.00 89.06 92 ALA A C 1
ATOM 732 O O . ALA A 1 92 ? -7.033 -4.502 18.108 1.00 89.06 92 ALA A O 1
ATOM 733 N N . ALA A 1 93 ? -5.514 -4.122 16.502 1.00 88.50 93 ALA A N 1
ATOM 734 C CA . ALA A 1 93 ? -5.703 -2.673 16.494 1.00 88.50 93 ALA A CA 1
ATOM 735 C C . ALA A 1 93 ? -7.154 -2.280 16.164 1.00 88.50 93 ALA A C 1
ATOM 737 O O . ALA A 1 93 ? -7.729 -1.428 16.839 1.00 88.50 93 ALA A O 1
ATOM 738 N N . ARG A 1 94 ? -7.783 -2.934 15.176 1.00 90.94 94 ARG A N 1
ATOM 739 C CA . ARG A 1 94 ? -9.195 -2.693 14.824 1.00 90.94 94 ARG A CA 1
ATOM 740 C C . ARG A 1 94 ? -10.145 -2.995 15.981 1.00 90.94 94 ARG A C 1
ATOM 742 O O . ARG A 1 94 ? -11.085 -2.233 16.187 1.00 90.94 94 ARG A O 1
ATOM 749 N N . ALA A 1 95 ? -9.902 -4.072 16.727 1.00 92.19 95 ALA A N 1
ATOM 750 C CA . ALA A 1 95 ? -10.712 -4.428 17.890 1.00 92.19 95 ALA A CA 1
ATOM 751 C C . ALA A 1 95 ? -10.578 -3.390 19.016 1.00 92.19 95 ALA A C 1
ATOM 753 O O . ALA A 1 95 ? -11.585 -2.963 19.577 1.00 92.19 95 ALA A O 1
ATOM 754 N N . VAL A 1 96 ? -9.351 -2.932 19.292 1.00 92.06 96 VAL A N 1
ATOM 755 C CA . VAL A 1 96 ? -9.094 -1.877 20.286 1.00 92.06 96 VAL A CA 1
ATOM 756 C C . VAL A 1 96 ? -9.791 -0.577 19.894 1.00 92.06 96 VAL A C 1
ATOM 758 O O . VAL A 1 96 ? -10.496 -0.007 20.721 1.00 92.06 96 VAL A O 1
ATOM 761 N N . ILE A 1 97 ? -9.647 -0.138 18.637 1.00 89.88 97 ILE A N 1
ATOM 762 C CA . ILE A 1 97 ? -10.309 1.075 18.131 1.00 89.88 97 ILE A CA 1
ATOM 763 C C . ILE A 1 97 ? -11.821 0.953 18.300 1.00 89.88 97 ILE A C 1
ATOM 765 O O . ILE A 1 97 ? -12.433 1.826 18.908 1.00 89.88 97 ILE A O 1
ATOM 769 N N . ARG A 1 98 ? -12.415 -0.151 17.830 1.00 93.12 98 ARG A N 1
ATOM 770 C CA . ARG A 1 98 ? -13.857 -0.394 17.936 1.00 93.12 98 ARG A CA 1
ATOM 771 C C . ARG A 1 98 ? -14.358 -0.301 19.379 1.00 93.12 98 ARG A C 1
ATOM 773 O O . ARG A 1 98 ? -15.410 0.286 19.610 1.00 93.12 98 ARG A O 1
ATOM 780 N N . GLY A 1 99 ? -13.606 -0.841 20.338 1.00 93.56 99 GLY A N 1
ATOM 781 C CA . GLY A 1 99 ? -13.967 -0.826 21.759 1.00 93.56 99 GLY A CA 1
ATOM 782 C C . GLY A 1 99 ? -14.014 0.567 22.399 1.00 93.56 99 GLY A C 1
ATOM 783 O O . GLY A 1 99 ? -14.615 0.711 23.457 1.00 93.56 99 GLY A O 1
ATOM 784 N N . GLN A 1 100 ? -13.417 1.585 21.771 1.00 93.12 100 GLN A N 1
ATOM 785 C CA . GLN A 1 100 ? -13.452 2.978 22.241 1.00 93.12 100 GLN A CA 1
ATOM 786 C C . GLN A 1 100 ? -14.588 3.802 21.614 1.00 93.12 100 GLN A C 1
ATOM 788 O O . GLN A 1 100 ? -14.783 4.962 21.973 1.00 93.12 100 GLN A O 1
ATOM 793 N N . LEU A 1 101 ? -15.320 3.234 20.653 1.00 93.56 101 LEU A N 1
ATOM 794 C CA . LEU A 1 101 ? -16.367 3.929 19.908 1.00 93.56 101 LEU A CA 1
ATOM 795 C C . LEU A 1 101 ? -17.742 3.737 20.555 1.00 93.56 101 LEU A C 1
ATOM 797 O O . LEU A 1 101 ? -18.043 2.671 21.098 1.00 93.56 101 LEU A O 1
ATOM 801 N N . SER A 1 102 ? -18.608 4.747 20.426 1.00 94.25 102 SER A N 1
ATOM 802 C CA . SER A 1 102 ? -20.031 4.616 20.760 1.00 94.25 102 SER A CA 1
ATOM 803 C C . SER A 1 102 ? -20.739 3.635 19.820 1.00 94.25 102 SER A C 1
ATOM 805 O O . SER A 1 102 ? -20.244 3.343 18.732 1.00 94.25 102 SER A O 1
ATOM 807 N N . VAL A 1 103 ? -21.928 3.157 20.194 1.00 95.81 103 VAL A N 1
ATOM 808 C CA . VAL A 1 103 ? -22.699 2.193 19.383 1.00 95.81 103 VAL A CA 1
ATOM 809 C C . VAL A 1 103 ? -22.933 2.698 17.949 1.00 95.81 103 VAL A C 1
ATOM 811 O O . VAL A 1 103 ? -22.668 1.977 16.989 1.00 95.81 103 VAL A O 1
ATOM 814 N N . ASP A 1 104 ? -23.314 3.965 17.773 1.00 93.50 104 ASP A N 1
ATOM 815 C CA . ASP A 1 104 ? -23.526 4.541 16.436 1.00 93.50 104 ASP A CA 1
ATOM 816 C C . ASP A 1 104 ? -22.224 4.673 15.632 1.00 93.50 104 ASP A C 1
ATOM 818 O O . ASP A 1 104 ? -22.209 4.557 14.405 1.00 93.50 104 ASP A O 1
ATOM 822 N N . GLN A 1 105 ? -21.107 4.942 16.311 1.00 88.62 105 GLN A N 1
ATOM 823 C CA . GLN A 1 105 ? -19.790 5.010 15.679 1.00 88.62 105 GLN A CA 1
ATOM 824 C C . GLN A 1 105 ? -19.273 3.618 15.302 1.00 88.62 105 GLN A C 1
ATOM 826 O O . GLN A 1 105 ? -18.623 3.476 14.270 1.00 88.62 105 GLN A O 1
ATOM 831 N N . GLN A 1 106 ? -19.593 2.595 16.094 1.00 95.06 106 GLN A N 1
ATOM 832 C CA . GLN A 1 106 ? -19.265 1.202 15.811 1.00 95.06 106 GLN A CA 1
ATOM 833 C C . GLN A 1 106 ? -19.940 0.704 14.530 1.00 95.06 106 GLN A C 1
ATOM 835 O O . GLN A 1 106 ? -19.295 0.006 13.750 1.00 95.06 106 GLN A O 1
ATOM 840 N N . LEU A 1 107 ? -21.197 1.082 14.280 1.00 94.12 107 LEU A N 1
ATOM 841 C CA . LEU A 1 107 ? -21.897 0.725 13.041 1.00 94.12 107 LEU A CA 1
ATOM 842 C C . LEU A 1 107 ? -21.191 1.311 11.810 1.00 94.12 107 LEU A C 1
ATOM 844 O O . LEU A 1 107 ? -20.842 0.577 10.889 1.00 94.12 107 LEU A O 1
ATOM 848 N N . ARG A 1 108 ? -20.871 2.611 11.844 1.00 91.38 108 ARG A N 1
ATOM 849 C CA . ARG A 1 108 ? -20.107 3.273 10.769 1.00 91.38 108 ARG A CA 1
ATOM 850 C C . ARG A 1 108 ? -18.705 2.682 10.600 1.00 91.38 108 ARG A C 1
ATOM 852 O O . ARG A 1 108 ? -18.209 2.553 9.486 1.00 91.38 108 ARG A O 1
ATOM 859 N N . TRP A 1 109 ? -18.052 2.316 11.700 1.00 89.44 109 TRP A N 1
ATOM 860 C CA . TRP A 1 109 ? -16.734 1.686 11.667 1.00 89.44 109 TRP A CA 1
ATOM 861 C C . TRP A 1 109 ? -16.757 0.319 10.975 1.00 89.44 109 TRP A C 1
ATOM 863 O O . TRP A 1 109 ? -15.860 0.023 10.185 1.00 89.44 109 TRP A O 1
ATOM 873 N N . ASP A 1 110 ? -17.780 -0.501 11.222 1.00 92.69 110 ASP A N 1
ATOM 874 C CA . ASP A 1 110 ? -17.909 -1.807 10.566 1.00 92.69 110 ASP A CA 1
ATOM 875 C C . ASP A 1 110 ? -18.111 -1.677 9.058 1.00 92.69 110 ASP A C 1
ATOM 877 O O . ASP A 1 110 ? -17.521 -2.448 8.299 1.00 92.69 110 ASP A O 1
ATOM 881 N N . GLU A 1 111 ? -18.882 -0.682 8.616 1.00 91.81 111 GLU A N 1
ATOM 882 C CA . GLU A 1 111 ? -19.055 -0.374 7.193 1.00 91.81 111 GLU A CA 1
ATOM 883 C C . GLU A 1 111 ? -17.711 -0.043 6.532 1.00 91.81 111 GLU A C 1
ATOM 885 O O . GLU A 1 111 ? -17.358 -0.647 5.515 1.00 91.81 111 GLU A O 1
ATOM 890 N N . VAL A 1 112 ? -16.913 0.829 7.159 1.00 88.31 112 VAL A N 1
ATOM 891 C CA . VAL A 1 112 ? -15.572 1.199 6.673 1.00 88.31 112 VAL A CA 1
ATOM 892 C C . VAL A 1 112 ? -14.642 -0.018 6.622 1.00 88.31 112 VAL A C 1
ATOM 894 O O . VAL A 1 112 ? -13.946 -0.245 5.631 1.00 88.31 112 VAL A O 1
ATOM 897 N N . VAL A 1 113 ? -14.620 -0.848 7.669 1.00 87.62 113 VAL A N 1
ATOM 898 C CA . VAL A 1 113 ? -13.777 -2.056 7.700 1.00 87.62 113 VAL A CA 1
ATOM 899 C C . VAL A 1 113 ? -14.201 -3.061 6.627 1.00 87.62 113 VAL A C 1
ATOM 901 O O . VAL A 1 113 ? -13.340 -3.711 6.020 1.00 87.62 113 VAL A O 1
ATOM 904 N N . LEU A 1 114 ? -15.502 -3.192 6.368 1.00 89.19 114 LEU A N 1
ATOM 905 C CA . LEU A 1 114 ? -16.044 -4.065 5.333 1.00 89.19 114 LEU A CA 1
ATOM 906 C C . LEU A 1 114 ? -15.660 -3.578 3.929 1.00 89.19 114 LEU A C 1
ATOM 908 O O . LEU A 1 114 ? -15.254 -4.393 3.099 1.00 89.19 114 LEU A O 1
ATOM 912 N N . GLU A 1 115 ? -15.749 -2.272 3.670 1.00 82.19 115 GLU A N 1
ATOM 913 C CA . GLU A 1 115 ? -15.330 -1.649 2.409 1.00 82.19 115 GLU A CA 1
ATOM 914 C C . GLU A 1 115 ? -13.847 -1.922 2.125 1.00 82.19 115 GLU A C 1
ATOM 916 O O . GLU A 1 115 ? -13.503 -2.530 1.107 1.00 82.19 115 GLU A O 1
ATOM 921 N N . LEU A 1 116 ? -12.977 -1.625 3.093 1.00 77.56 116 LEU A N 1
ATOM 922 C CA . LEU A 1 116 ? -11.533 -1.856 2.980 1.00 77.56 116 LEU A CA 1
ATOM 923 C C . LEU A 1 116 ? -11.182 -3.341 2.775 1.00 77.56 116 LEU A C 1
ATOM 925 O O . LEU A 1 116 ? -10.257 -3.689 2.032 1.00 77.56 116 LEU A O 1
ATOM 929 N N . SER A 1 117 ? -11.919 -4.243 3.430 1.00 79.12 117 SER A N 1
ATOM 930 C CA . SER A 1 117 ? -11.737 -5.693 3.282 1.00 79.12 117 SER A CA 1
ATOM 931 C C . SER A 1 117 ? -12.144 -6.186 1.892 1.00 79.12 117 SER A C 1
ATOM 933 O O . SER A 1 117 ? -11.471 -7.048 1.321 1.00 79.12 117 SER A O 1
ATOM 935 N N . ARG A 1 118 ? -13.218 -5.630 1.318 1.00 77.50 118 ARG A N 1
ATOM 936 C CA . ARG A 1 118 ? -13.682 -5.969 -0.036 1.00 77.50 118 ARG A CA 1
ATOM 937 C C . ARG A 1 118 ? -12.664 -5.562 -1.094 1.00 77.50 118 ARG A C 1
ATOM 939 O O . ARG A 1 118 ? -12.387 -6.358 -1.991 1.00 77.50 118 ARG A O 1
ATOM 946 N N . ASP A 1 119 ? -12.063 -4.389 -0.960 1.00 68.81 119 ASP A N 1
ATOM 947 C CA . ASP A 1 119 ? -11.028 -3.927 -1.890 1.00 68.81 119 ASP A CA 1
ATOM 948 C C . ASP A 1 119 ? -9.748 -4.760 -1.783 1.00 68.81 119 ASP A C 1
ATOM 950 O O . ASP A 1 119 ? -9.150 -5.149 -2.792 1.00 68.81 119 ASP A O 1
ATOM 954 N N . SER A 1 120 ? -9.395 -5.164 -0.563 1.00 64.38 120 SER A N 1
ATOM 955 C CA . SER A 1 120 ? -8.271 -6.071 -0.324 1.00 64.38 120 SER A CA 1
ATOM 956 C C . SER A 1 120 ? -8.501 -7.463 -0.936 1.00 64.38 120 SER A C 1
ATOM 958 O O . SER A 1 120 ? -7.580 -8.030 -1.522 1.00 64.38 120 SER A O 1
ATOM 960 N N . ALA A 1 121 ? -9.720 -8.009 -0.843 1.00 62.25 121 ALA A N 1
ATOM 961 C CA . ALA A 1 121 ? -10.070 -9.335 -1.366 1.00 62.25 121 ALA A CA 1
ATOM 962 C C . ALA A 1 121 ? -10.226 -9.370 -2.897 1.00 62.25 121 ALA A C 1
ATOM 964 O O . ALA A 1 121 ? -9.893 -10.372 -3.530 1.00 62.25 121 ALA A O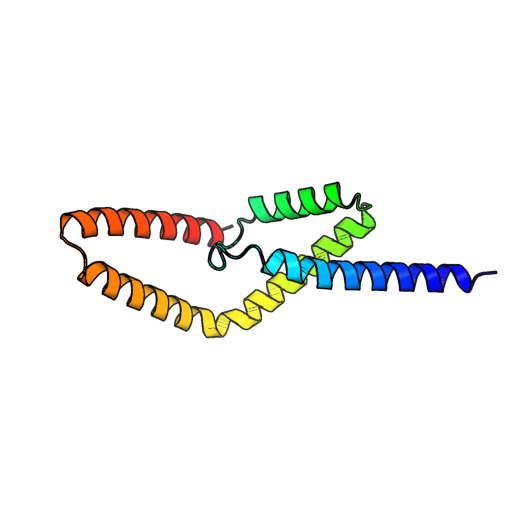 1
ATOM 965 N N . ARG A 1 122 ? -10.703 -8.278 -3.510 1.00 59.53 122 ARG A N 1
ATOM 966 C CA . ARG A 1 122 ? -10.720 -8.114 -4.977 1.00 59.53 122 ARG A CA 1
ATOM 967 C C . ARG A 1 122 ? -9.313 -8.139 -5.571 1.00 59.53 122 ARG A C 1
ATOM 969 O O . ARG A 1 122 ? -9.140 -8.622 -6.685 1.00 59.53 122 ARG A O 1
ATOM 976 N N . THR A 1 123 ? -8.336 -7.650 -4.813 1.00 51.72 123 THR A N 1
ATOM 977 C CA . THR A 1 123 ? -6.932 -7.568 -5.226 1.00 51.72 123 THR A CA 1
ATOM 978 C C . THR A 1 123 ? -6.221 -8.928 -5.200 1.00 51.72 123 THR A C 1
ATOM 980 O O . THR A 1 123 ? -5.277 -9.114 -5.952 1.00 51.72 123 THR A O 1
ATOM 983 N N . ASP A 1 124 ? -6.667 -9.887 -4.380 1.00 48.78 124 ASP A N 1
ATOM 984 C CA . ASP A 1 124 ? -5.974 -11.180 -4.182 1.00 48.78 124 ASP A CA 1
ATOM 985 C C . ASP A 1 124 ? -6.495 -12.313 -5.098 1.00 48.78 124 ASP A C 1
ATOM 987 O O . ASP A 1 124 ? -5.867 -13.361 -5.216 1.00 48.78 124 ASP A O 1
ATOM 991 N N . ARG A 1 125 ? -7.660 -12.131 -5.743 1.00 43.28 125 ARG A N 1
ATOM 992 C CA . ARG A 1 125 ? -8.296 -13.129 -6.636 1.00 43.28 125 ARG A CA 1
ATOM 993 C C . ARG A 1 125 ? -8.012 -12.934 -8.134 1.00 43.28 125 ARG A C 1
ATOM 995 O O . ARG A 1 125 ? -8.570 -13.681 -8.937 1.00 43.28 125 ARG A O 1
ATOM 1002 N N . ARG A 1 126 ? -7.231 -11.928 -8.527 1.00 38.66 126 ARG A N 1
ATOM 1003 C CA . ARG A 1 126 ? -6.897 -11.614 -9.928 1.00 38.66 126 ARG A CA 1
ATOM 1004 C C . ARG A 1 126 ? -5.394 -11.591 -10.124 1.00 38.66 126 ARG A C 1
ATOM 1006 O O . ARG A 1 126 ? -4.982 -11.964 -11.240 1.00 38.66 126 ARG A O 1
#

Secondary structure (DSSP, 8-state):
--SHHHHHHHHHHHHHHHHHHHHHHHHHS--S-TT----HHHHHHHHHHHHHHTT--HHHHHHHHHHHHHHHHHHHHHHTTTHHHHHHHHHHHHHHHHHTS-HHHHHHHHHHHHHHHHHHHHHH--

Radius of gyration: 20.93 Å; chains: 1; bounding box: 60×26×56 Å

Foldseek 3Di:
DPPPVVVVVVVVVVVVVVCCVVVVVVVVVVPDPPPPPQAPVNVVVVLVVVCVVVVPDPVRSVVVVVVVVVVVVVVCVVCVVVVVVVVVVVVVVLVVVLVVDDPVVNVVSVVVVVVSVVSVVVRVPD

Sequence (126 aa):
MSKTIQRTKAQAILFLLGAVLVGGALGFSANRTFDQREQPQDMASSRKRLADRLELTMAQRRMLDSILDERNERMKTLLAPVRPRLDSLRFAARAVIRGQLSVDQQLRWDEVVLELSRDSARTDRR

pLDDT: mean 72.58, std 18.45, range [37.78, 95.81]